Protein AF-A8W1A3-F1 (afdb_monomer)

InterPro domains:
  IPR019831 Manganese/iron superoxide dismutase, N-terminal [PF00081] (1-54)
  IPR019832 Manganese/iron superoxide dismutase, C-terminal [PF02777] (6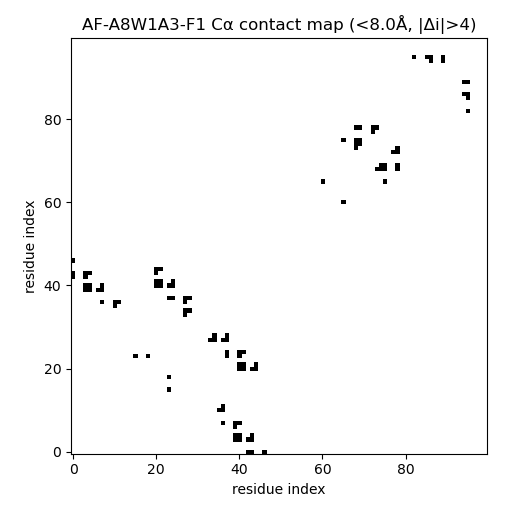3-99)
  IPR036314 Manganese/iron superoxide dismutase, C-terminal domain superfamily [G3DSA:3.55.40.20] (55-100)
  IPR036314 Manganese/iron superoxide dismutase, C-terminal domain superfamily [SSF54719] (57-99)
  IPR036324 Manganese/iron superoxide dismutase, N-terminal domain superfamily [G3DSA:1.10.287.990] (1-54)
  IPR036324 Manganese/iron superoxide dismutase, N-terminal domain superfamily [SSF46609] (1-56)

pLDDT: mean 98.05, std 0.82, range [93.44, 98.81]

Radius of gyration: 17.04 Å; Cα contacts (8 Å, |Δi|>4): 55; chains: 1; bounding box: 39×24×45 Å

Organism: Trypanosoma cruzi (NCBI:txid5693)

Secondary structure (DSSP, 8-state):
-HHHHHHHHHHHTTTTTT--HHHHHHHHTT-GGGHHHHHHHHHHHHHHHHHHT--TT--PPPHHHHHHHHHHHSSHHHHHHHHHHHHHTS-SS-------

Mean predicted aligned error: 2.42 Å

Solvent-accessible surface area (backbone atoms only — not comparable to full-atom values): 6067 Å² total; per-residue (Å²): 107,69,68,32,49,58,50,28,52,70,64,46,64,73,83,55,69,96,55,54,62,67,57,52,27,66,76,24,68,86,37,76,92,36,44,70,46,27,54,19,34,45,50,39,50,52,51,56,53,53,59,69,75,55,58,87,94,61,76,83,79,53,69,71,58,51,51,53,44,22,72,75,46,71,29,66,66,52,39,49,53,52,53,49,52,51,48,72,66,47,80,75,91,83,84,76,82,90,83,135

Nearest PDB structures (foldseek):
  4h3e-assembly2_B  TM=1.005E+00  e=1.886E-11  Trypanosoma cruzi strain CL Brener
  4dvh-assembly1_B  TM=1.003E+00  e=2.569E-11  Trypanosoma cruzi strain CL Brener
  4f2n-assembly6_L  TM=9.925E-01  e=1.664E-07  Leishmania major
  3cei-assembly1_B  TM=9.038E-01  e=9.093E-05  Helicobacter pylori
  6ywy-assembly1_44  TM=9.169E-01  e=6.177E-04  Neurospora crassa

Structure (mmCIF, N/CA/C/O backbone):
data_AF-A8W1A3-F1
#
_entry.id   AF-A8W1A3-F1
#
loop_
_atom_site.group_PDB
_atom_site.id
_atom_site.type_symbol
_atom_site.label_atom_id
_atom_site.label_alt_id
_atom_site.label_comp_id
_atom_site.label_asym_id
_atom_site.label_entity_id
_atom_site.label_seq_id
_atom_site.pdbx_PDB_ins_code
_atom_site.Cartn_x
_atom_site.Cartn_y
_atom_site.Cartn_z
_atom_site.occupancy
_atom_site.B_iso_or_equiv
_atom_site.auth_seq_id
_atom_site.auth_comp_id
_atom_site.auth_asym_id
_atom_site.auth_atom_id
_atom_site.pdbx_PDB_model_num
ATOM 1 N N . HIS A 1 1 ? 2.612 9.743 -6.560 1.00 95.12 1 HIS A N 1
ATOM 2 C CA . HIS A 1 1 ? 2.013 8.691 -7.416 1.00 95.12 1 HIS A CA 1
ATOM 3 C C . HIS A 1 1 ? 2.349 8.861 -8.899 1.00 95.12 1 HIS A C 1
ATOM 5 O O . HIS A 1 1 ? 3.035 7.986 -9.405 1.00 95.12 1 HIS A O 1
ATOM 11 N N . LYS A 1 2 ? 1.968 9.955 -9.586 1.00 97.81 2 LYS A N 1
ATOM 12 C CA . LYS A 1 2 ? 2.232 10.152 -11.034 1.00 97.81 2 LYS A CA 1
ATOM 13 C C . LYS A 1 2 ? 3.660 9.795 -11.485 1.00 97.81 2 LYS A C 1
ATOM 15 O O . LYS A 1 2 ? 3.811 9.018 -12.415 1.00 97.81 2 LYS A O 1
ATOM 20 N N . ALA A 1 3 ? 4.685 10.276 -10.781 1.00 98.31 3 ALA A N 1
ATOM 21 C CA . ALA A 1 3 ? 6.079 9.983 -11.127 1.00 98.31 3 ALA A CA 1
ATOM 22 C C . ALA A 1 3 ? 6.413 8.475 -11.148 1.00 98.31 3 ALA A C 1
ATOM 24 O O . ALA A 1 3 ? 7.166 8.036 -12.013 1.00 98.31 3 ALA A O 1
ATOM 25 N N . TYR A 1 4 ? 5.823 7.673 -10.249 1.00 98.31 4 TYR A N 1
ATOM 26 C CA . TYR A 1 4 ? 5.995 6.215 -10.257 1.00 98.31 4 TYR A CA 1
ATOM 27 C C . TYR A 1 4 ? 5.368 5.585 -11.501 1.00 98.31 4 TYR A C 1
ATOM 29 O O . TYR A 1 4 ? 5.978 4.709 -12.097 1.00 98.31 4 TYR A O 1
ATOM 37 N N . VAL A 1 5 ? 4.188 6.053 -11.921 1.00 97.94 5 VAL A N 1
ATOM 38 C CA . VAL A 1 5 ? 3.516 5.571 -13.142 1.00 97.94 5 VAL A CA 1
ATOM 39 C C . VAL A 1 5 ? 4.326 5.941 -14.382 1.00 97.94 5 VAL A C 1
ATOM 41 O O . VAL A 1 5 ? 4.617 5.080 -15.206 1.00 97.94 5 VAL A O 1
ATOM 44 N N . ASP A 1 6 ? 4.751 7.202 -14.488 1.00 98.25 6 ASP A N 1
ATOM 45 C CA . ASP A 1 6 ? 5.527 7.679 -15.634 1.00 98.25 6 ASP A CA 1
ATOM 46 C C . ASP A 1 6 ? 6.844 6.890 -15.772 1.00 98.25 6 ASP A C 1
ATOM 48 O O . ASP A 1 6 ? 7.198 6.436 -16.862 1.00 98.25 6 ASP A O 1
ATOM 52 N N . LYS A 1 7 ? 7.555 6.662 -14.657 1.00 98.25 7 LYS A N 1
ATOM 53 C CA . LYS A 1 7 ? 8.808 5.897 -14.658 1.00 98.25 7 LYS A CA 1
ATOM 54 C C . LYS A 1 7 ? 8.585 4.398 -14.868 1.00 98.25 7 LYS A C 1
ATOM 56 O O . LYS A 1 7 ? 9.409 3.769 -15.527 1.00 98.25 7 LYS A O 1
ATOM 61 N N . LEU A 1 8 ? 7.500 3.832 -14.336 1.00 98.00 8 LEU A N 1
ATOM 62 C CA . LEU A 1 8 ? 7.104 2.445 -14.584 1.00 98.00 8 LEU A CA 1
ATOM 63 C C . LEU A 1 8 ? 6.917 2.199 -16.082 1.00 98.00 8 LEU A C 1
ATOM 65 O O . LEU A 1 8 ? 7.543 1.291 -16.615 1.00 98.00 8 LEU A O 1
ATOM 69 N N . ASN A 1 9 ? 6.139 3.046 -16.760 1.00 97.75 9 ASN A N 1
ATOM 70 C CA . ASN A 1 9 ? 5.900 2.932 -18.201 1.00 97.75 9 ASN A CA 1
ATOM 71 C C . ASN A 1 9 ? 7.212 2.993 -18.998 1.00 97.75 9 ASN A C 1
ATOM 73 O O . ASN A 1 9 ? 7.444 2.173 -19.883 1.00 97.75 9 ASN A O 1
ATOM 77 N N . ALA A 1 10 ? 8.109 3.918 -18.641 1.00 98.06 10 ALA A N 1
ATOM 78 C CA . ALA A 1 10 ? 9.408 4.045 -19.299 1.00 98.06 10 ALA A CA 1
ATOM 79 C C . ALA A 1 10 ? 10.314 2.811 -19.109 1.00 98.06 10 ALA A C 1
ATOM 81 O O . ALA A 1 10 ? 11.072 2.471 -20.011 1.00 98.06 10 ALA A O 1
ATOM 82 N N . LEU A 1 11 ? 10.262 2.157 -17.942 1.00 97.62 11 LEU A N 1
ATOM 83 C CA . LEU A 1 11 ? 11.093 0.987 -17.630 1.00 97.62 11 LEU A CA 1
ATOM 84 C C . LEU A 1 11 ? 10.498 -0.333 -18.139 1.00 97.62 11 LEU A C 1
ATOM 86 O O . LEU A 1 11 ? 11.251 -1.254 -18.441 1.00 97.62 11 LEU A O 1
ATOM 90 N N . ALA A 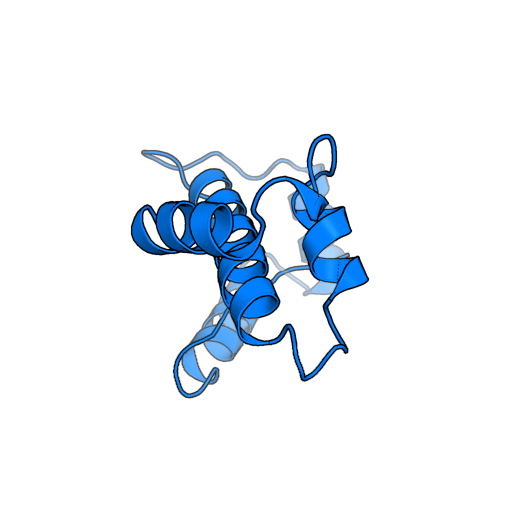1 12 ? 9.171 -0.447 -18.198 1.00 96.75 12 ALA A N 1
ATOM 91 C CA . ALA A 1 12 ? 8.494 -1.651 -18.671 1.00 96.75 12 ALA A CA 1
ATOM 92 C C . ALA A 1 12 ? 8.588 -1.803 -20.199 1.00 96.75 12 ALA A C 1
ATOM 94 O O . ALA A 1 12 ? 8.688 -2.930 -20.701 1.00 96.75 12 ALA A O 1
ATOM 95 N N . GLY A 1 13 ? 8.576 -0.680 -20.932 1.00 95.81 13 GLY A N 1
ATOM 96 C CA . GLY A 1 13 ? 8.431 -0.698 -22.386 1.00 95.81 13 GLY A CA 1
ATOM 97 C C . GLY A 1 13 ? 7.167 -1.470 -22.764 1.00 95.81 13 GLY A C 1
ATOM 98 O O . GLY A 1 13 ? 6.119 -1.239 -22.173 1.00 95.81 13 GLY A O 1
ATOM 99 N N . THR A 1 14 ? 7.294 -2.428 -23.681 1.00 97.06 14 THR A N 1
ATOM 100 C CA . THR A 1 14 ? 6.213 -3.354 -24.071 1.00 97.06 14 THR A CA 1
ATOM 101 C C . THR A 1 14 ? 6.360 -4.755 -23.465 1.00 97.06 14 THR A C 1
ATOM 103 O O . THR A 1 14 ? 5.560 -5.650 -23.726 1.00 97.06 14 THR A O 1
ATOM 106 N N . THR A 1 15 ? 7.398 -4.983 -22.650 1.00 97.19 15 THR A N 1
ATOM 107 C CA . THR A 1 15 ? 7.768 -6.320 -22.138 1.00 97.19 15 THR A CA 1
ATOM 108 C C . THR A 1 15 ? 6.665 -6.947 -21.285 1.00 97.19 15 THR A C 1
ATOM 110 O O . THR A 1 15 ? 6.539 -8.168 -21.223 1.00 97.19 15 THR A O 1
ATOM 113 N N . TYR A 1 16 ? 5.878 -6.107 -20.615 1.00 97.31 16 TYR A N 1
ATOM 114 C CA . TYR A 1 16 ? 4.833 -6.515 -19.679 1.00 97.31 16 TYR A CA 1
ATOM 115 C C . TYR A 1 16 ? 3.431 -6.120 -20.158 1.00 97.31 16 TYR A C 1
ATOM 117 O O . TYR A 1 16 ? 2.509 -6.020 -19.349 1.00 97.31 16 TYR A O 1
ATOM 125 N N . ASP A 1 17 ? 3.252 -5.888 -21.458 1.00 97.12 17 ASP A N 1
ATOM 126 C CA . ASP A 1 17 ? 1.939 -5.562 -22.007 1.00 97.12 17 ASP A CA 1
ATOM 127 C C . ASP A 1 17 ? 0.936 -6.689 -21.718 1.00 97.12 17 ASP A C 1
ATOM 129 O O . ASP A 1 17 ? 1.232 -7.879 -21.839 1.00 97.12 17 ASP A O 1
ATOM 133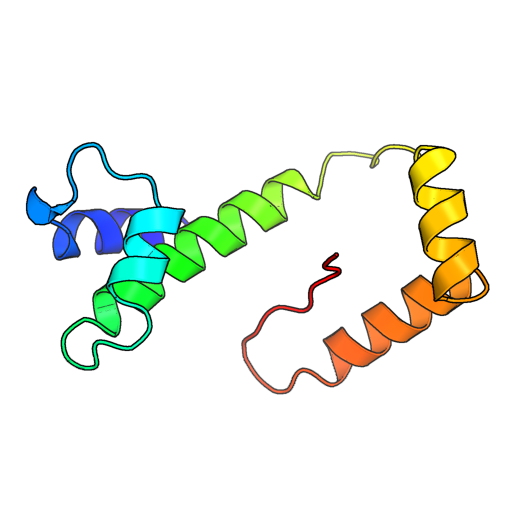 N N . GLY A 1 18 ? -0.265 -6.307 -21.279 1.00 97.25 18 GLY A N 1
ATOM 134 C CA . GLY A 1 18 ? -1.316 -7.244 -20.873 1.00 97.25 18 GLY A CA 1
ATOM 135 C C . GLY A 1 18 ? -1.141 -7.857 -19.479 1.00 97.25 18 GLY A C 1
ATOM 136 O O . GLY A 1 18 ? -2.034 -8.576 -19.035 1.00 97.25 18 GLY A O 1
ATOM 137 N N . LYS A 1 19 ? -0.045 -7.564 -18.766 1.00 98.19 19 LYS A N 1
ATOM 138 C CA . LYS A 1 19 ? 0.153 -7.990 -17.375 1.00 98.19 19 LYS A CA 1
ATOM 139 C C . LYS A 1 19 ? -0.463 -7.005 -16.393 1.00 98.19 19 LYS A C 1
ATOM 141 O O . LYS A 1 19 ? -0.400 -5.789 -16.567 1.00 98.19 19 LYS A O 1
ATOM 146 N N . SER A 1 20 ? -1.017 -7.538 -15.314 1.00 98.44 20 SER A N 1
ATOM 147 C CA . SER A 1 20 ? -1.382 -6.744 -14.144 1.00 98.44 20 SER A CA 1
ATOM 148 C C . SER A 1 20 ? -0.134 -6.237 -13.412 1.00 98.44 20 SER A C 1
ATOM 150 O O . SER A 1 20 ? 0.946 -6.824 -13.487 1.00 98.44 20 SER A O 1
ATOM 152 N N . ILE A 1 21 ? -0.281 -5.153 -12.645 1.00 98.31 21 ILE A N 1
ATOM 153 C CA . ILE A 1 21 ? 0.823 -4.605 -11.842 1.00 98.31 21 ILE A CA 1
ATOM 154 C C . ILE A 1 21 ? 1.327 -5.628 -10.814 1.00 98.31 21 ILE A C 1
ATOM 156 O O . ILE A 1 21 ? 2.530 -5.723 -10.588 1.00 98.31 21 ILE A O 1
ATOM 160 N N . GLU A 1 22 ? 0.429 -6.418 -10.228 1.00 98.50 22 GLU A N 1
ATOM 161 C CA . GLU A 1 22 ? 0.761 -7.483 -9.275 1.00 98.50 22 GLU A CA 1
ATOM 162 C C . GLU A 1 22 ? 1.616 -8.579 -9.927 1.00 98.50 22 GLU A C 1
ATOM 164 O O . GLU A 1 22 ? 2.638 -8.972 -9.364 1.00 98.50 22 GLU A O 1
ATOM 169 N N . GLU A 1 23 ? 1.271 -9.009 -11.147 1.00 98.62 23 GLU A N 1
ATOM 170 C CA . GLU A 1 23 ? 2.096 -9.953 -11.912 1.00 98.62 23 GLU A CA 1
ATOM 171 C C . GLU A 1 23 ? 3.487 -9.388 -12.212 1.00 98.62 23 GLU A C 1
ATOM 173 O O . GLU A 1 23 ? 4.471 -10.118 -12.104 1.00 98.62 23 GLU A O 1
ATOM 178 N N . ILE A 1 24 ? 3.589 -8.099 -12.558 1.00 98.50 24 ILE A N 1
ATOM 179 C CA . ILE A 1 24 ? 4.884 -7.443 -12.791 1.00 98.50 24 ILE A CA 1
ATOM 180 C C . ILE A 1 24 ? 5.710 -7.458 -11.505 1.00 98.50 24 ILE A C 1
ATOM 182 O O . ILE A 1 24 ? 6.860 -7.889 -11.533 1.00 98.50 24 ILE A O 1
ATOM 186 N N . ILE A 1 25 ? 5.130 -7.028 -10.377 1.00 98.62 25 ILE A N 1
ATOM 187 C CA . ILE A 1 25 ? 5.802 -6.996 -9.069 1.00 98.62 25 ILE A CA 1
ATOM 188 C C . ILE A 1 25 ? 6.363 -8.374 -8.722 1.00 98.62 25 ILE A C 1
ATOM 190 O O . ILE A 1 25 ? 7.544 -8.476 -8.395 1.00 98.62 25 ILE A O 1
ATOM 194 N N . LEU A 1 26 ? 5.540 -9.423 -8.821 1.00 98.56 26 LEU A N 1
ATOM 195 C CA . LEU A 1 26 ? 5.948 -10.791 -8.500 1.00 98.56 26 LEU A CA 1
ATOM 196 C C . LEU A 1 26 ? 7.036 -11.304 -9.448 1.00 98.56 26 LEU A C 1
ATOM 198 O O . LEU A 1 26 ? 7.996 -11.920 -8.989 1.00 98.56 26 LEU A O 1
ATOM 202 N N . ALA A 1 27 ? 6.927 -11.009 -10.746 1.00 98.19 27 ALA A N 1
ATOM 203 C CA . ALA A 1 27 ? 7.902 -11.441 -11.744 1.00 98.19 27 ALA A CA 1
ATOM 204 C C . ALA A 1 27 ? 9.304 -10.859 -11.506 1.00 98.19 27 ALA A C 1
ATOM 206 O O . ALA A 1 27 ? 10.293 -11.506 -11.843 1.00 98.19 27 ALA A O 1
ATOM 207 N N . VAL A 1 28 ? 9.404 -9.656 -10.925 1.00 98.38 28 VAL A N 1
ATOM 208 C CA . VAL A 1 28 ? 10.688 -8.954 -10.747 1.00 98.38 28 VAL A CA 1
ATOM 209 C C . VAL A 1 28 ? 11.123 -8.792 -9.287 1.00 98.38 28 VAL A C 1
ATOM 211 O O . VAL A 1 28 ? 12.127 -8.134 -9.023 1.00 98.38 28 VAL A O 1
ATOM 214 N N . ALA A 1 29 ? 10.401 -9.384 -8.329 1.00 98.06 29 ALA A N 1
ATOM 215 C CA . ALA A 1 29 ? 10.613 -9.170 -6.892 1.00 98.06 29 ALA A CA 1
ATOM 216 C C . ALA A 1 29 ? 12.035 -9.496 -6.410 1.00 98.06 29 ALA A C 1
ATOM 218 O O . ALA A 1 29 ? 12.575 -8.789 -5.560 1.00 98.06 29 ALA A O 1
ATOM 219 N N . ASN A 1 30 ? 12.643 -10.538 -6.982 1.00 97.56 30 ASN A N 1
ATOM 220 C CA . ASN A 1 30 ? 13.982 -11.017 -6.627 1.00 97.56 30 ASN A CA 1
ATOM 221 C C . ASN A 1 30 ? 15.009 -10.808 -7.753 1.00 97.56 30 ASN A C 1
ATOM 223 O O . ASN A 1 30 ? 16.105 -11.361 -7.700 1.00 97.56 30 ASN A O 1
ATOM 227 N N . ASP A 1 31 ? 14.661 -10.028 -8.778 1.00 97.75 31 ASP A N 1
ATOM 228 C CA . ASP A 1 31 ? 15.555 -9.710 -9.889 1.00 97.75 31 ASP A CA 1
ATOM 229 C C . ASP A 1 31 ? 16.299 -8.399 -9.590 1.00 97.75 31 ASP A C 1
ATOM 231 O O . ASP A 1 31 ? 15.738 -7.301 -9.680 1.00 97.75 31 ASP A O 1
ATOM 235 N N . ALA A 1 32 ? 17.575 -8.522 -9.213 1.00 97.56 32 ALA A N 1
ATOM 236 C CA . ALA A 1 32 ? 18.425 -7.386 -8.866 1.00 97.56 32 ALA A CA 1
ATOM 237 C C . ALA A 1 32 ? 18.587 -6.392 -10.031 1.00 97.56 32 ALA A C 1
ATOM 239 O O . ALA A 1 32 ? 18.563 -5.180 -9.805 1.00 97.56 32 ALA A O 1
ATOM 240 N N . GLU A 1 33 ? 18.636 -6.884 -11.272 1.00 98.12 33 GLU A N 1
ATOM 241 C CA . GLU A 1 33 ? 18.764 -6.056 -12.477 1.00 98.12 33 GLU A CA 1
ATOM 242 C C . GLU A 1 33 ? 17.489 -5.243 -12.743 1.00 98.12 33 GLU A C 1
ATOM 244 O O . GLU A 1 33 ? 17.517 -4.178 -13.361 1.00 98.12 33 GLU A O 1
ATOM 249 N N . LYS A 1 34 ? 16.344 -5.710 -12.229 1.00 98.06 34 LYS A N 1
ATOM 250 C CA . LYS A 1 34 ? 15.039 -5.049 -12.372 1.00 98.06 34 LYS A CA 1
ATOM 251 C C . LYS A 1 34 ? 14.573 -4.344 -11.103 1.00 98.06 34 LYS A C 1
ATOM 253 O O . LYS A 1 34 ? 13.416 -3.924 -11.033 1.00 98.06 34 LYS A O 1
ATOM 258 N N . LYS A 1 35 ? 15.460 -4.095 -10.131 1.00 98.44 35 LYS A N 1
ATOM 259 C CA . LYS A 1 35 ? 15.093 -3.410 -8.878 1.00 98.44 35 LYS A CA 1
ATOM 260 C C . LYS A 1 35 ? 14.434 -2.047 -9.110 1.00 98.44 35 LYS A C 1
ATOM 262 O O . LYS A 1 35 ? 13.493 -1.683 -8.404 1.00 98.44 35 LYS A O 1
ATOM 267 N N . GLY A 1 36 ? 14.893 -1.303 -10.119 1.00 98.50 36 GLY A N 1
ATOM 268 C CA . GLY A 1 36 ? 14.291 -0.029 -10.514 1.00 98.50 36 GLY A CA 1
ATOM 269 C C . GLY A 1 36 ? 12.826 -0.179 -10.931 1.00 98.50 36 GLY A C 1
ATOM 270 O O . GLY A 1 36 ? 11.978 0.560 -10.428 1.00 98.50 36 GLY A O 1
ATOM 271 N N . LEU A 1 37 ? 12.535 -1.165 -11.788 1.00 98.56 37 LEU A N 1
ATOM 272 C CA . LEU A 1 37 ? 11.188 -1.498 -12.255 1.00 98.56 37 LEU A CA 1
ATOM 273 C C . LEU A 1 37 ? 10.307 -1.988 -11.101 1.00 98.56 37 LEU A C 1
ATOM 275 O O . LEU A 1 37 ? 9.205 -1.471 -10.927 1.00 98.56 37 LEU A O 1
ATOM 279 N N . PHE A 1 38 ? 10.827 -2.899 -10.269 1.00 98.81 38 PHE A N 1
ATOM 280 C CA . PHE A 1 38 ? 10.149 -3.372 -9.062 1.00 98.81 38 PHE A CA 1
ATOM 281 C C . PHE A 1 38 ? 9.716 -2.201 -8.181 1.00 98.81 38 PHE A C 1
ATOM 283 O O . PHE A 1 38 ? 8.553 -2.108 -7.803 1.00 98.81 38 PHE A O 1
ATOM 290 N N . ASN A 1 39 ? 10.629 -1.266 -7.896 1.00 98.69 39 ASN A N 1
ATOM 291 C CA . ASN A 1 39 ? 10.329 -0.122 -7.041 1.00 98.69 39 ASN A CA 1
ATOM 292 C C . ASN A 1 39 ? 9.193 0.739 -7.619 1.00 98.69 39 ASN A C 1
ATOM 294 O O . ASN A 1 39 ? 8.345 1.198 -6.857 1.00 98.69 39 ASN A O 1
ATOM 298 N N . GLN A 1 40 ? 9.144 0.955 -8.941 1.00 98.69 40 GLN A N 1
ATOM 299 C CA . GLN A 1 40 ? 8.070 1.756 -9.543 1.00 98.69 40 GLN A CA 1
ATOM 300 C C . GLN A 1 40 ? 6.735 1.006 -9.549 1.00 98.69 40 GLN A C 1
ATOM 302 O O . GLN A 1 40 ? 5.712 1.592 -9.198 1.00 98.69 40 GLN A O 1
ATOM 307 N N . ALA A 1 41 ? 6.746 -0.283 -9.902 1.00 98.69 41 ALA A N 1
ATOM 308 C CA . ALA A 1 41 ? 5.554 -1.125 -9.930 1.00 98.69 41 ALA A CA 1
ATOM 309 C C . ALA A 1 41 ? 4.956 -1.293 -8.524 1.00 98.69 41 ALA A C 1
ATOM 311 O O . ALA A 1 41 ? 3.775 -1.013 -8.317 1.00 98.69 41 ALA A O 1
ATOM 312 N N . ALA A 1 42 ? 5.786 -1.639 -7.536 1.00 98.75 42 ALA A N 1
ATOM 313 C CA . ALA A 1 42 ? 5.373 -1.791 -6.145 1.00 98.75 42 ALA A CA 1
ATOM 314 C C . ALA A 1 42 ? 4.834 -0.475 -5.573 1.00 98.75 42 ALA A C 1
ATOM 316 O O . ALA A 1 42 ? 3.748 -0.450 -5.002 1.00 98.75 42 ALA A O 1
ATOM 317 N N . GLN A 1 43 ? 5.521 0.653 -5.794 1.00 98.75 43 GLN A N 1
ATOM 318 C CA . GLN A 1 43 ? 5.007 1.945 -5.339 1.00 98.75 43 GLN A CA 1
ATOM 319 C C . GLN A 1 43 ? 3.723 2.347 -6.073 1.00 98.75 43 GLN A C 1
ATOM 321 O O . GLN A 1 43 ? 2.846 2.939 -5.447 1.00 98.75 43 GLN A O 1
ATOM 326 N N . HIS A 1 44 ? 3.563 2.021 -7.359 1.00 98.69 44 HIS A N 1
ATOM 327 C CA . HIS A 1 44 ? 2.301 2.248 -8.061 1.00 98.69 44 HIS A CA 1
ATOM 328 C C . HIS A 1 44 ? 1.154 1.465 -7.408 1.00 98.69 44 HIS A C 1
ATOM 330 O O . HIS A 1 44 ? 0.107 2.065 -7.128 1.00 98.69 44 HIS A O 1
ATOM 336 N N . PHE A 1 45 ? 1.348 0.173 -7.139 1.00 98.81 45 PHE A N 1
ATOM 337 C CA . PHE A 1 45 ? 0.364 -0.660 -6.448 1.00 98.81 45 PHE A CA 1
ATOM 338 C C . PHE A 1 45 ? 0.042 -0.097 -5.060 1.00 98.81 45 PHE A C 1
ATOM 340 O O . PHE A 1 45 ? -1.116 0.214 -4.781 1.00 98.81 45 PHE A O 1
ATOM 347 N N . ASN A 1 46 ? 1.070 0.150 -4.243 1.00 98.75 46 ASN A N 1
ATOM 348 C CA . ASN A 1 46 ? 0.905 0.592 -2.861 1.00 98.75 46 ASN A CA 1
ATOM 349 C C . ASN A 1 46 ? 0.118 1.906 -2.760 1.00 98.75 46 ASN A C 1
ATOM 351 O O . ASN A 1 46 ? -0.822 2.004 -1.975 1.00 98.75 46 ASN A O 1
ATOM 355 N N . HIS A 1 47 ? 0.432 2.901 -3.600 1.00 98.75 47 HIS A N 1
ATOM 356 C CA . HIS A 1 47 ? -0.306 4.170 -3.608 1.00 98.75 47 HIS A CA 1
ATOM 357 C C . HIS A 1 47 ? -1.749 3.998 -4.082 1.00 98.75 47 HIS A C 1
ATOM 359 O O . HIS A 1 47 ? -2.657 4.607 -3.522 1.00 98.75 47 HIS A O 1
ATOM 365 N N . THR A 1 48 ? -1.970 3.171 -5.107 1.00 98.62 48 THR A N 1
ATOM 366 C CA . THR A 1 48 ? -3.321 2.914 -5.625 1.00 98.62 48 THR A CA 1
ATOM 367 C C . THR A 1 48 ? -4.186 2.251 -4.560 1.00 98.62 48 THR A C 1
ATOM 369 O O . THR A 1 48 ? -5.337 2.643 -4.379 1.00 98.62 48 THR A O 1
ATOM 372 N N . PHE A 1 49 ? -3.629 1.285 -3.828 1.00 98.69 49 PHE A N 1
ATOM 373 C CA . PHE A 1 49 ? -4.308 0.641 -2.712 1.00 98.69 49 PHE A CA 1
ATOM 374 C C . PHE A 1 49 ? -4.585 1.637 -1.581 1.00 98.69 49 PHE A C 1
ATOM 376 O O . PHE A 1 49 ? -5.733 1.789 -1.174 1.00 98.69 49 PHE A O 1
ATOM 383 N N . TYR A 1 50 ? -3.570 2.392 -1.148 1.00 98.69 50 TYR A N 1
ATOM 384 C CA . TYR A 1 50 ? -3.701 3.399 -0.092 1.00 98.69 50 TYR A CA 1
ATOM 385 C C . TYR A 1 50 ? -4.816 4.413 -0.374 1.00 98.69 50 TYR A C 1
ATOM 387 O O . TYR A 1 50 ? -5.654 4.671 0.487 1.00 98.69 50 TYR A O 1
ATOM 395 N N . PHE A 1 51 ? -4.887 4.953 -1.595 1.00 98.56 51 PHE A N 1
ATOM 396 C CA . PHE A 1 51 ? -5.932 5.919 -1.933 1.00 98.56 51 PHE A CA 1
ATOM 397 C C . PHE A 1 51 ? -7.334 5.303 -1.979 1.00 98.56 51 PHE A C 1
ATOM 399 O O . PHE A 1 51 ? -8.305 6.009 -1.730 1.00 98.56 51 PHE A O 1
ATOM 406 N N . ARG A 1 52 ? -7.458 3.995 -2.236 1.00 98.12 52 ARG A N 1
ATOM 407 C CA . ARG A 1 52 ? -8.738 3.275 -2.124 1.00 98.12 52 ARG A CA 1
ATOM 408 C C . ARG A 1 52 ? -9.143 3.012 -0.670 1.00 98.12 52 ARG A C 1
ATOM 410 O O . ARG A 1 52 ? -10.325 2.800 -0.415 1.00 98.12 52 ARG A O 1
ATOM 417 N N . CYS A 1 53 ? -8.204 3.052 0.278 1.00 98.19 53 CYS A N 1
ATOM 418 C CA . CYS A 1 53 ? -8.491 2.929 1.710 1.00 98.19 53 CYS A CA 1
ATOM 419 C C . CYS A 1 53 ? -9.086 4.204 2.325 1.00 98.19 53 CYS A C 1
ATOM 421 O O . CYS A 1 53 ? -9.605 4.148 3.440 1.00 98.19 53 CYS A O 1
ATOM 423 N N . ILE A 1 54 ? -9.022 5.346 1.632 1.00 98.12 54 ILE A N 1
ATOM 424 C CA . ILE A 1 54 ? -9.491 6.637 2.145 1.00 98.12 54 ILE A CA 1
ATOM 425 C C . ILE A 1 54 ? -10.631 7.201 1.295 1.00 98.12 54 ILE A C 1
ATOM 427 O O . ILE A 1 54 ? -10.731 6.979 0.094 1.00 98.12 54 ILE A O 1
ATOM 431 N N . THR A 1 55 ? -11.516 7.959 1.933 1.00 97.56 55 THR A N 1
ATOM 432 C CA . THR A 1 55 ? -12.638 8.652 1.287 1.00 97.56 55 THR A CA 1
ATOM 433 C C . THR A 1 55 ? -13.041 9.836 2.161 1.00 97.56 55 THR A C 1
ATOM 435 O O . THR A 1 55 ? -12.886 9.745 3.385 1.00 97.56 55 THR A O 1
ATOM 438 N N . PRO A 1 56 ? -13.586 10.931 1.595 1.00 98.19 56 PRO A N 1
ATOM 439 C CA . PRO A 1 56 ? -14.151 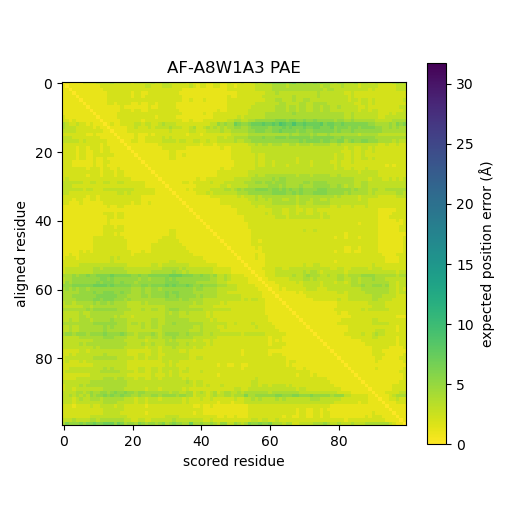12.004 2.405 1.00 98.19 56 PRO A CA 1
ATOM 440 C C . PRO A 1 56 ? -15.140 11.448 3.435 1.00 98.19 56 PRO A C 1
ATOM 442 O O . PRO A 1 56 ? -15.971 10.605 3.094 1.00 98.19 56 PRO A O 1
ATOM 445 N N . ASN A 1 57 ? -15.024 11.904 4.685 1.00 96.81 57 ASN A N 1
ATOM 446 C CA . ASN A 1 57 ? -15.860 11.515 5.834 1.00 96.81 57 ASN A CA 1
ATOM 447 C C . ASN A 1 57 ? -15.785 10.035 6.266 1.00 96.81 57 ASN A C 1
ATOM 449 O O . ASN A 1 57 ? -16.478 9.641 7.201 1.00 96.81 57 ASN A O 1
ATOM 453 N N . GLY A 1 58 ? -14.939 9.219 5.631 1.00 97.00 58 GLY A N 1
ATOM 454 C CA . GLY A 1 58 ? -14.830 7.793 5.929 1.00 97.00 58 GLY A CA 1
ATOM 455 C C . GLY A 1 58 ? -16.091 6.987 5.590 1.00 97.00 58 GLY A C 1
ATOM 456 O O . GLY A 1 58 ? -17.072 7.481 5.034 1.00 97.00 58 GLY A O 1
ATOM 457 N N . LYS A 1 59 ? -16.046 5.692 5.906 1.00 96.94 59 LYS A N 1
ATOM 458 C CA . LYS A 1 59 ? -17.190 4.773 5.856 1.00 96.94 59 LYS A CA 1
ATOM 459 C C . LYS A 1 59 ? -17.191 3.949 7.137 1.00 96.94 59 LYS A C 1
ATOM 461 O O . LYS A 1 59 ? -16.124 3.592 7.633 1.00 96.94 59 LYS A O 1
ATOM 466 N N . ALA A 1 60 ? -18.376 3.663 7.668 1.00 96.75 60 ALA A N 1
ATOM 467 C CA . ALA A 1 60 ? -18.506 2.817 8.847 1.00 96.75 60 ALA A CA 1
ATOM 468 C C . ALA A 1 60 ? -17.948 1.412 8.568 1.00 96.75 60 ALA A C 1
ATOM 470 O O . ALA A 1 60 ? -18.095 0.885 7.462 1.00 96.75 60 ALA A O 1
ATOM 471 N N . MET A 1 61 ? -17.315 0.814 9.577 1.00 97.00 61 MET A N 1
ATOM 472 C CA . MET A 1 61 ? -16.794 -0.546 9.490 1.00 97.00 61 MET A CA 1
ATOM 473 C C . MET A 1 61 ? -17.962 -1.539 9.361 1.00 97.00 61 MET A C 1
ATOM 475 O O . MET A 1 61 ? -18.888 -1.492 10.172 1.00 97.00 61 MET A O 1
ATOM 479 N N . PRO A 1 62 ? -17.963 -2.439 8.363 1.00 97.81 62 PRO A N 1
ATOM 480 C CA . PRO A 1 62 ? -18.947 -3.513 8.306 1.00 97.81 62 PRO A CA 1
ATOM 481 C C . PRO A 1 62 ? -18.816 -4.445 9.518 1.00 97.81 62 PRO A C 1
ATOM 483 O O . PRO A 1 62 ? -17.702 -4.787 9.911 1.00 97.81 62 PRO A O 1
ATOM 486 N N . LYS A 1 63 ? -19.942 -4.933 10.057 1.00 98.00 63 LYS A N 1
ATOM 487 C CA . LYS A 1 63 ? -19.961 -5.808 11.249 1.00 98.00 63 LYS A CA 1
ATOM 488 C C . LYS A 1 63 ? -19.100 -7.069 11.109 1.00 98.00 63 LYS A C 1
ATOM 490 O O . LYS A 1 63 ? -18.521 -7.526 12.087 1.00 98.00 63 LYS A O 1
ATOM 495 N N . SER A 1 64 ? -19.007 -7.636 9.905 1.00 97.88 64 SER A N 1
ATOM 496 C CA . SER A 1 64 ? -18.159 -8.806 9.643 1.00 97.88 64 SER A CA 1
ATOM 497 C C . SER A 1 64 ? -16.672 -8.501 9.842 1.00 97.88 64 SER A C 1
ATOM 499 O O . SER A 1 64 ? -15.961 -9.299 10.445 1.00 97.88 64 SER A O 1
ATOM 501 N N . LEU A 1 65 ? -16.214 -7.331 9.386 1.00 97.50 65 LEU A N 1
ATOM 502 C CA . LEU A 1 65 ? -14.837 -6.880 9.576 1.00 97.50 65 LEU A CA 1
ATOM 503 C C . LEU A 1 65 ? -14.572 -6.523 11.041 1.00 97.50 65 LEU A C 1
ATOM 505 O O . LEU A 1 65 ? -13.551 -6.928 11.586 1.00 97.50 65 LEU A O 1
ATOM 509 N N . GLU A 1 66 ? -15.506 -5.825 11.689 1.00 98.19 66 GLU A N 1
ATOM 510 C CA . GLU A 1 66 ? -15.417 -5.498 13.117 1.00 98.19 66 GLU A CA 1
ATOM 511 C C . GLU A 1 66 ? -15.269 -6.758 13.973 1.00 98.19 66 GLU A C 1
ATOM 513 O O . GLU A 1 66 ? -14.395 -6.821 14.836 1.00 98.19 66 GLU A O 1
ATOM 518 N N . SER A 1 67 ? -16.065 -7.793 13.687 1.00 98.19 67 SER A N 1
ATOM 519 C CA . SER A 1 67 ? -15.976 -9.079 14.376 1.00 98.19 67 SER A CA 1
ATOM 520 C C . SER A 1 67 ? -14.627 -9.764 14.156 1.00 98.19 67 SER A C 1
ATOM 522 O O . SER A 1 67 ? -14.071 -10.296 15.112 1.00 98.19 67 SER A O 1
ATOM 524 N N . ALA A 1 68 ? -14.091 -9.759 12.930 1.00 98.38 68 ALA A N 1
ATOM 525 C CA . ALA A 1 68 ? -12.797 -10.376 12.631 1.00 98.38 68 ALA A CA 1
ATOM 526 C C . ALA A 1 68 ? -11.641 -9.649 13.337 1.00 98.38 68 ALA A C 1
ATOM 528 O O . ALA A 1 68 ? -10.790 -10.282 13.959 1.00 98.38 68 ALA A O 1
ATOM 529 N N . VAL A 1 69 ? -11.647 -8.314 13.305 1.00 98.50 69 VAL A N 1
ATOM 530 C CA . VAL A 1 69 ? -10.658 -7.484 14.007 1.00 98.50 69 VAL A CA 1
ATOM 531 C C . VAL A 1 69 ? -10.753 -7.696 15.516 1.00 98.50 69 VAL A C 1
ATOM 533 O O . VAL A 1 69 ? -9.739 -7.903 16.171 1.00 98.50 69 VAL A O 1
ATOM 536 N N . THR A 1 70 ? -11.963 -7.701 16.073 1.00 98.12 70 THR A N 1
ATOM 537 C CA . THR A 1 70 ? -12.180 -7.915 17.511 1.00 98.12 70 THR A CA 1
ATOM 538 C C . THR A 1 70 ? -11.719 -9.308 17.941 1.00 98.12 70 THR A C 1
ATOM 540 O O . THR A 1 70 ? -11.063 -9.440 18.968 1.00 98.12 70 THR A O 1
ATOM 543 N N . ALA A 1 71 ? -11.981 -10.345 17.138 1.00 98.38 71 ALA A N 1
ATOM 544 C CA . ALA A 1 71 ? -11.515 -11.701 17.422 1.00 98.38 71 ALA A CA 1
ATOM 545 C C . ALA A 1 71 ? -9.979 -11.818 17.421 1.00 98.38 71 ALA A C 1
ATOM 547 O O . ALA A 1 71 ? -9.425 -12.525 18.259 1.00 98.38 71 ALA A O 1
ATOM 548 N N . GLN A 1 72 ? -9.295 -11.121 16.509 1.00 98.38 72 GLN A N 1
ATOM 549 C CA . GLN A 1 72 ? -7.836 -11.188 16.377 1.00 98.38 72 GLN A CA 1
ATOM 550 C C . GLN A 1 72 ? -7.091 -10.287 17.375 1.00 98.38 72 GLN A C 1
ATOM 552 O O . GLN A 1 72 ? -6.030 -10.660 17.871 1.00 98.38 72 GLN A O 1
ATOM 557 N N . PHE A 1 73 ? -7.616 -9.091 17.643 1.00 98.38 73 PHE A N 1
ATOM 558 C CA . PHE A 1 73 ? -6.909 -8.028 18.370 1.00 98.38 73 PHE A CA 1
ATOM 559 C C . PHE A 1 73 ? -7.549 -7.674 19.720 1.00 98.38 73 PHE A C 1
ATOM 561 O O . PHE A 1 73 ? -7.057 -6.786 20.411 1.00 98.38 73 PHE A O 1
ATOM 568 N N . GLY A 1 74 ? -8.641 -8.340 20.102 1.00 98.38 74 GLY A N 1
ATOM 569 C CA . GLY A 1 74 ? -9.397 -8.085 21.331 1.00 98.38 74 GLY A CA 1
ATOM 570 C C . GLY A 1 74 ? -10.442 -6.978 21.179 1.00 98.38 74 GLY A C 1
ATOM 571 O O . GLY A 1 74 ? -11.589 -7.157 21.582 1.00 98.38 74 GLY A O 1
ATOM 572 N N . SER A 1 75 ? -10.087 -5.858 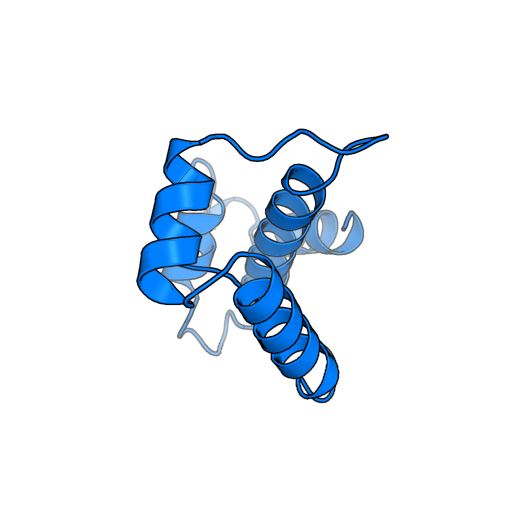20.545 1.00 98.56 75 SER A N 1
ATOM 573 C CA . SER A 1 75 ? -11.016 -4.780 20.1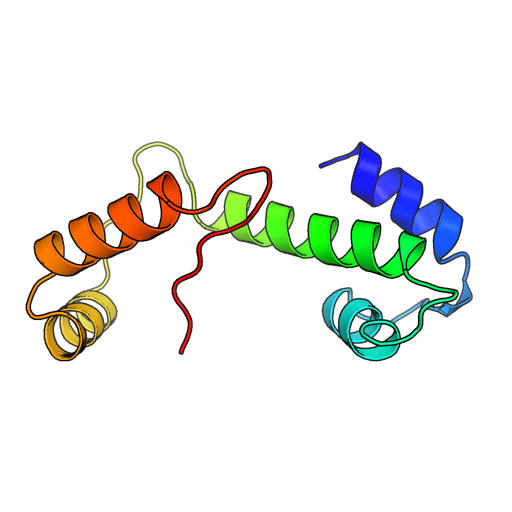95 1.00 98.56 75 SER A CA 1
ATOM 574 C C . SER A 1 75 ? -10.516 -3.961 19.002 1.00 98.56 75 SER A C 1
ATOM 576 O O . SER A 1 75 ? -9.336 -3.989 18.645 1.00 98.56 75 SER A O 1
ATOM 578 N N . VAL A 1 76 ? -11.411 -3.182 18.383 1.00 98.31 76 VAL A N 1
ATOM 579 C CA . VAL A 1 76 ? -11.033 -2.241 17.311 1.00 98.31 76 VAL A CA 1
ATOM 580 C C . VAL A 1 76 ? -10.076 -1.157 17.819 1.00 98.31 76 VAL A C 1
ATOM 582 O O . VAL A 1 76 ? -9.220 -0.701 17.064 1.00 98.31 76 VAL A O 1
ATOM 585 N N . GLU A 1 77 ? -10.208 -0.734 19.076 1.00 98.56 77 GLU A N 1
ATOM 586 C CA . GLU A 1 77 ? -9.308 0.242 19.701 1.00 98.56 77 GLU A CA 1
ATOM 587 C C . GLU A 1 77 ? -7.903 -0.341 19.873 1.00 98.56 77 GLU A C 1
ATOM 589 O O . GLU A 1 77 ? -6.941 0.246 19.390 1.00 98.56 77 GLU A O 1
ATOM 594 N N . GLN A 1 78 ? -7.799 -1.559 20.413 1.00 98.69 78 GLN A N 1
ATOM 595 C CA . GLN A 1 78 ? -6.520 -2.259 20.564 1.00 98.69 78 GLN A CA 1
ATOM 596 C C . GLN A 1 78 ? -5.833 -2.500 19.213 1.00 98.69 78 GLN A C 1
ATOM 598 O O . GLN A 1 78 ? -4.619 -2.327 19.096 1.00 98.69 78 GLN A O 1
ATOM 603 N N . PHE A 1 79 ? -6.600 -2.836 18.169 1.00 98.69 79 PHE A N 1
ATOM 604 C CA . PHE A 1 79 ? -6.077 -2.901 16.804 1.00 98.69 79 PHE A CA 1
ATOM 605 C C . PHE A 1 79 ? -5.516 -1.550 16.343 1.00 98.69 79 PHE A C 1
ATOM 607 O O . PHE A 1 79 ? -4.401 -1.499 15.826 1.00 98.69 79 PHE A O 1
ATOM 614 N N . LYS A 1 80 ? -6.272 -0.458 16.514 1.00 98.62 80 LYS A N 1
ATOM 615 C CA . LYS A 1 80 ? -5.836 0.881 16.093 1.00 98.62 80 LYS A CA 1
ATOM 616 C C . LYS A 1 80 ? -4.560 1.299 16.809 1.00 98.62 80 LYS A C 1
ATOM 618 O O . LYS A 1 80 ? -3.645 1.773 16.141 1.00 98.62 8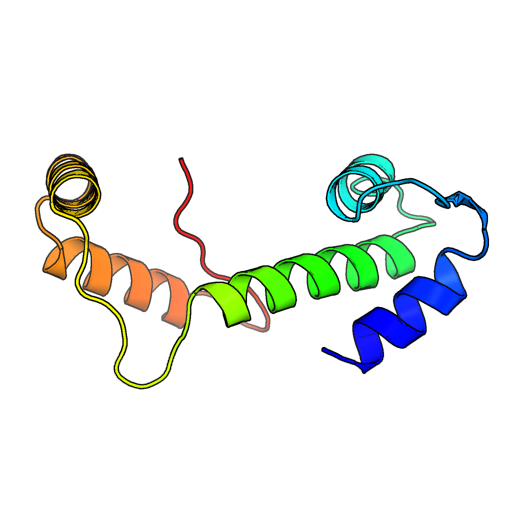0 LYS A O 1
ATOM 623 N N . ASP A 1 81 ? -4.473 1.073 18.115 1.00 98.75 81 ASP A N 1
ATOM 624 C CA . ASP A 1 81 ? -3.281 1.392 18.898 1.00 98.75 81 AS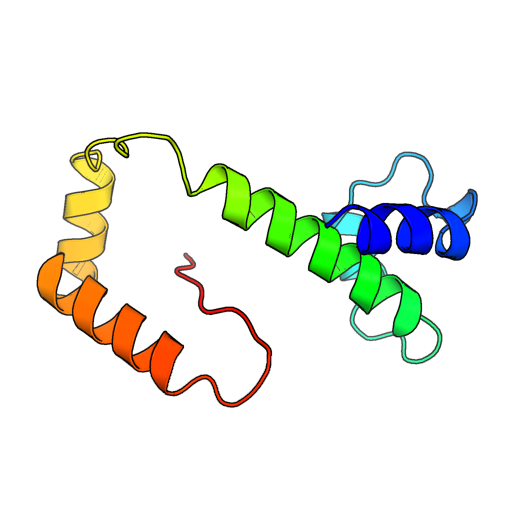P A CA 1
ATOM 625 C C . ASP A 1 81 ? -2.070 0.602 18.400 1.00 98.75 81 ASP A C 1
ATOM 627 O O . ASP A 1 81 ? -1.028 1.188 18.105 1.00 98.75 81 ASP A O 1
ATOM 631 N N . ALA A 1 82 ? -2.214 -0.713 18.207 1.00 98.69 82 ALA A N 1
ATOM 632 C CA . ALA A 1 82 ? -1.144 -1.555 17.677 1.00 98.69 82 ALA A CA 1
ATOM 633 C C . ALA A 1 82 ? -0.716 -1.132 16.260 1.00 98.69 82 ALA A C 1
ATOM 635 O O . ALA A 1 82 ? 0.479 -1.042 15.969 1.00 98.69 82 ALA A O 1
ATOM 636 N N . PHE A 1 83 ? -1.676 -0.825 15.383 1.00 98.75 83 PHE A N 1
ATOM 637 C CA . PHE A 1 83 ? -1.410 -0.388 14.013 1.00 98.75 83 PHE A CA 1
ATOM 638 C C . PHE A 1 83 ? -0.699 0.973 13.974 1.00 98.75 83 PHE A C 1
ATOM 640 O O . PHE A 1 83 ? 0.251 1.155 13.209 1.00 98.75 83 PHE A O 1
ATOM 647 N N . VAL A 1 84 ? -1.106 1.916 14.832 1.00 98.75 84 VAL A N 1
ATOM 648 C CA . VAL A 1 84 ? -0.440 3.217 14.993 1.00 98.75 84 VAL A CA 1
ATOM 649 C C . VAL A 1 84 ? 0.980 3.028 15.514 1.00 98.75 84 VAL A C 1
ATOM 651 O O . VAL A 1 84 ? 1.903 3.598 14.937 1.00 98.75 84 VAL A O 1
ATOM 654 N N . GLN A 1 85 ? 1.189 2.199 16.541 1.00 98.75 85 GLN A N 1
ATOM 655 C CA . GLN A 1 85 ? 2.530 1.925 17.065 1.00 98.75 85 GLN A CA 1
ATOM 656 C C . GLN A 1 85 ? 3.438 1.277 16.016 1.00 98.75 85 GLN A C 1
ATOM 658 O O . GLN A 1 85 ? 4.605 1.651 15.907 1.00 98.75 85 GLN A O 1
ATOM 663 N N . ALA A 1 86 ? 2.917 0.361 15.197 1.00 98.62 86 ALA A N 1
ATOM 664 C CA . ALA A 1 86 ? 3.666 -0.203 14.078 1.00 98.62 86 ALA A CA 1
ATOM 665 C C . ALA A 1 86 ? 4.036 0.869 13.040 1.00 98.62 86 ALA A C 1
ATOM 667 O O . ALA A 1 86 ? 5.157 0.875 12.546 1.00 98.62 86 ALA A O 1
ATOM 668 N N . GLY A 1 87 ? 3.124 1.799 12.731 1.00 98.38 87 GLY A N 1
ATOM 669 C CA . GLY A 1 87 ? 3.393 2.944 11.855 1.00 98.38 87 GLY A CA 1
ATOM 670 C C . GLY A 1 87 ? 4.455 3.900 12.400 1.00 98.38 87 GLY A C 1
ATOM 671 O O . GLY A 1 87 ? 5.380 4.251 11.675 1.00 98.38 87 GLY A O 1
ATOM 672 N N . VAL A 1 88 ? 4.361 4.283 13.676 1.00 98.38 88 VAL A N 1
ATOM 673 C CA . VAL A 1 88 ? 5.325 5.180 14.340 1.00 98.38 88 VAL A CA 1
ATOM 674 C C . VAL A 1 88 ? 6.725 4.565 14.382 1.00 98.38 88 VAL A C 1
ATOM 676 O O . VAL A 1 88 ? 7.709 5.260 14.145 1.00 98.38 88 VAL A O 1
ATOM 679 N N . ASN A 1 89 ? 6.817 3.259 14.643 1.00 98.31 89 ASN A N 1
ATOM 680 C CA . ASN A 1 89 ? 8.091 2.545 14.728 1.00 98.31 89 ASN A CA 1
ATOM 681 C C . ASN A 1 89 ? 8.607 2.032 13.369 1.00 98.31 89 ASN A C 1
ATOM 683 O O . ASN A 1 89 ? 9.662 1.398 13.314 1.00 98.31 89 ASN A O 1
ATOM 687 N N . ASN A 1 90 ? 7.908 2.312 12.265 1.00 98.06 90 ASN A N 1
ATOM 688 C CA . ASN A 1 90 ? 8.369 1.994 10.915 1.00 98.06 90 ASN A CA 1
ATOM 689 C C . ASN A 1 90 ? 9.411 3.031 10.470 1.00 98.06 90 ASN A C 1
ATOM 691 O O . ASN A 1 90 ? 9.093 4.026 9.818 1.00 98.06 90 ASN A O 1
ATOM 695 N N . PHE A 1 91 ? 10.657 2.839 10.906 1.00 97.62 91 PHE A N 1
ATOM 696 C CA . PHE A 1 91 ? 11.715 3.827 10.725 1.00 97.62 91 PHE A CA 1
ATOM 697 C C . PHE A 1 91 ? 12.063 4.049 9.245 1.00 97.62 91 PHE A C 1
ATOM 699 O O . PHE A 1 91 ? 12.478 3.133 8.535 1.00 97.62 91 PHE A O 1
ATOM 706 N N . GLY A 1 92 ? 11.969 5.304 8.802 1.00 97.12 92 GLY A N 1
ATOM 707 C CA . GLY A 1 92 ? 12.245 5.704 7.426 1.00 97.12 92 GLY A CA 1
ATOM 708 C C . GLY A 1 92 ? 10.996 5.702 6.544 1.00 97.12 92 GLY A C 1
ATOM 709 O O . GLY A 1 92 ? 9.882 5.928 7.002 1.00 97.12 92 GLY A O 1
ATOM 710 N N . SER A 1 93 ? 11.191 5.529 5.237 1.00 97.44 93 SER A N 1
ATOM 711 C CA . SER A 1 93 ? 10.078 5.449 4.284 1.00 97.44 93 SER A CA 1
ATOM 712 C C . SER A 1 93 ? 9.572 4.016 4.187 1.00 97.44 93 SER A C 1
ATOM 714 O O . SER A 1 93 ? 10.348 3.111 3.887 1.00 97.44 93 SER A O 1
ATOM 716 N N . GLY A 1 94 ? 8.270 3.817 4.369 1.00 97.75 94 GLY A N 1
ATOM 717 C CA . GLY A 1 94 ? 7.683 2.485 4.354 1.00 97.75 94 GLY A CA 1
AT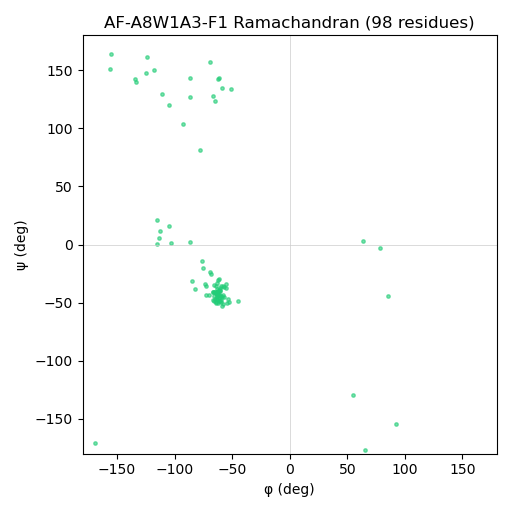OM 718 C C . GLY A 1 94 ? 6.162 2.499 4.325 1.00 97.75 94 GLY A C 1
ATOM 719 O O . GLY A 1 94 ? 5.527 3.536 4.139 1.00 97.75 94 GLY A O 1
ATOM 720 N N . TRP A 1 95 ? 5.598 1.309 4.499 1.00 98.62 95 TRP A N 1
ATOM 721 C CA . TRP A 1 95 ? 4.164 1.065 4.549 1.00 98.62 95 TRP A CA 1
ATOM 722 C C . TRP A 1 95 ? 3.857 0.150 5.732 1.00 98.62 95 TRP A C 1
ATOM 724 O O . TRP A 1 95 ? 4.590 -0.812 5.967 1.00 98.62 95 TRP A O 1
ATOM 734 N N . THR A 1 96 ? 2.766 0.430 6.438 1.00 98.75 96 THR A N 1
ATOM 735 C CA . THR A 1 96 ? 2.211 -0.441 7.480 1.00 98.75 96 THR A CA 1
ATOM 736 C C . THR A 1 96 ? 0.896 -1.008 6.963 1.00 98.75 96 THR A C 1
ATOM 738 O O . THR A 1 96 ? 0.056 -0.259 6.463 1.00 98.75 96 THR A O 1
ATOM 741 N N . TRP A 1 97 ? 0.731 -2.326 7.054 1.00 98.69 97 TRP A N 1
ATOM 742 C CA . TRP A 1 97 ? -0.372 -3.055 6.429 1.00 98.69 97 TRP A CA 1
ATOM 743 C C . TRP A 1 97 ? -1.151 -3.877 7.451 1.00 98.69 97 TRP A C 1
ATOM 745 O O . TRP A 1 97 ? -0.580 -4.388 8.411 1.00 98.69 97 TRP A O 1
ATOM 755 N N . LEU A 1 98 ? -2.455 -4.023 7.211 1.00 98.19 98 LEU A N 1
ATOM 756 C CA . LEU A 1 98 ? -3.275 -5.087 7.783 1.00 98.19 98 LEU A CA 1
ATOM 757 C C . LEU A 1 98 ? -3.524 -6.094 6.655 1.00 98.19 98 LEU A C 1
ATOM 759 O O . LEU A 1 98 ? -4.078 -5.721 5.619 1.00 98.19 98 LEU A O 1
ATOM 763 N N . CYS A 1 99 ? -3.096 -7.338 6.847 1.00 96.88 99 CYS A N 1
ATOM 764 C CA . CYS A 1 99 ? -3.178 -8.417 5.860 1.00 96.88 99 CYS A CA 1
ATOM 765 C C . CYS A 1 99 ? -3.925 -9.626 6.445 1.00 96.88 99 CYS A C 1
ATOM 767 O O . CYS A 1 99 ? -4.066 -9.718 7.665 1.00 96.88 99 CYS A O 1
ATOM 769 N N . VAL A 1 100 ? -4.408 -10.512 5.566 1.00 93.44 100 VAL A N 1
ATOM 770 C CA . VAL A 1 100 ? -5.011 -11.815 5.915 1.00 93.44 100 VAL A CA 1
ATOM 771 C C . VAL A 1 100 ? -3.921 -12.859 6.112 1.00 93.44 100 VAL A C 1
ATOM 773 O O . VAL A 1 100 ? -2.942 -12.809 5.333 1.00 93.44 100 VAL A O 1
#

Sequence (100 aa):
HKAYVDKLNALAGTTYDGKSIEEIILAVANDAEKKGLFNQAAQHFNHTFYFRCITPNGKAMPKSLESAVTAQFGSVEQFKDAFVQAGVNNFGSGWTWLCV

Foldseek 3Di:
DVVLVVQLCVLCPCVQPPHDLVRQLVVCVPPPVCVSNNVSSVVVVVVVVVVVCDDVPHDDDDPVRQVVCCVVQVGPVSVVVVQVVCVVPPPDDDDGDDDD